Protein AF-A0A498ILT5-F1 (afdb_monomer_lite)

Foldseek 3Di:
DDKDKDKDLDPDGQVVVVVVVCVVLVHDPWDKDKDFDDDPDVSMTIIIIDTDDDPVSPDDDPPPPD

Organism: Malus domestica (NCBI:txid3750)

pLDDT: mean 87.64, std 11.1, range [49.0, 97.38]

Structure (mmCIF, N/CA/C/O backbone):
data_AF-A0A498ILT5-F1
#
_entry.id   AF-A0A498ILT5-F1
#
loop_
_atom_site.group_PDB
_atom_site.id
_atom_site.type_symbol
_atom_site.label_atom_id
_atom_site.label_alt_id
_atom_site.label_comp_id
_atom_site.label_asym_id
_atom_site.label_entity_id
_atom_site.label_seq_id
_atom_site.pdbx_PDB_ins_code
_atom_site.Cartn_x
_atom_site.Cartn_y
_atom_site.Cartn_z
_atom_site.occupancy
_atom_site.B_iso_or_equiv
_atom_site.auth_seq_id
_atom_site.auth_comp_id
_atom_site.auth_asym_id
_atom_site.auth_atom_id
_atom_site.pdbx_PDB_model_num
ATOM 1 N N . MET A 1 1 ? 8.317 -14.398 -6.701 1.00 87.06 1 MET A N 1
ATOM 2 C CA . MET A 1 1 ? 7.106 -13.698 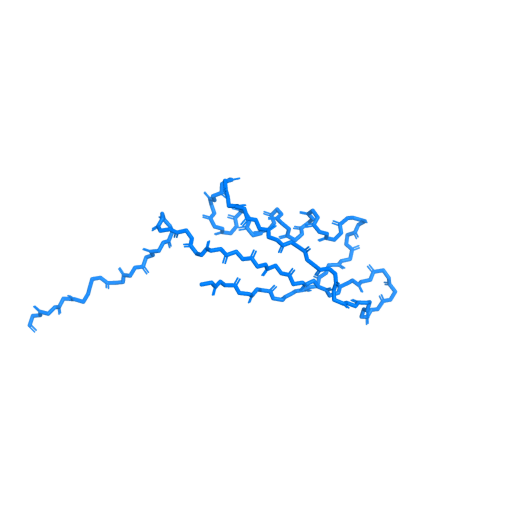-6.225 1.00 87.06 1 MET A CA 1
ATOM 3 C C . MET A 1 1 ? 7.335 -13.337 -4.770 1.00 87.06 1 MET A C 1
ATOM 5 O O . MET A 1 1 ? 7.736 -14.225 -4.027 1.00 87.06 1 MET A O 1
ATOM 9 N N . ILE A 1 2 ? 7.142 -12.079 -4.380 1.00 90.81 2 ILE A N 1
ATOM 10 C CA . ILE A 1 2 ? 7.224 -11.644 -2.981 1.00 90.81 2 ILE A CA 1
ATOM 11 C C . ILE A 1 2 ? 5.810 -11.314 -2.502 1.00 90.81 2 ILE A C 1
ATOM 13 O O . ILE A 1 2 ? 5.071 -10.613 -3.188 1.00 90.81 2 ILE A O 1
ATOM 17 N N . LEU A 1 3 ? 5.459 -11.827 -1.321 1.00 94.19 3 LEU A N 1
ATOM 18 C CA . LEU A 1 3 ? 4.230 -11.502 -0.602 1.00 94.19 3 LEU A CA 1
ATOM 19 C C . LEU A 1 3 ? 4.611 -10.784 0.688 1.00 94.19 3 LEU A C 1
ATOM 21 O O . LEU A 1 3 ? 5.263 -11.365 1.556 1.00 94.19 3 LEU A O 1
ATOM 25 N N . VAL A 1 4 ? 4.215 -9.522 0.812 1.00 94.25 4 VAL A N 1
ATOM 26 C CA . VAL A 1 4 ? 4.496 -8.706 1.994 1.00 94.25 4 VAL A CA 1
ATOM 27 C C . VAL A 1 4 ? 3.197 -8.434 2.727 1.00 94.25 4 VAL A C 1
ATOM 29 O O . VAL A 1 4 ? 2.248 -7.899 2.159 1.00 94.25 4 VAL A O 1
ATOM 32 N N . TYR A 1 5 ? 3.171 -8.769 4.013 1.00 96.00 5 TYR A N 1
ATOM 33 C CA . TYR A 1 5 ? 2.081 -8.394 4.901 1.00 96.00 5 TYR A CA 1
ATOM 34 C C . TYR A 1 5 ? 2.492 -7.211 5.760 1.00 96.00 5 TYR A C 1
ATOM 36 O O . TYR A 1 5 ? 3.611 -7.149 6.269 1.00 96.00 5 TYR A O 1
ATOM 44 N N . GLY A 1 6 ? 1.563 -6.290 5.970 1.00 95.19 6 GLY A N 1
ATOM 45 C CA . GLY A 1 6 ? 1.782 -5.190 6.892 1.00 95.19 6 GLY A CA 1
ATOM 46 C C . GLY A 1 6 ? 0.490 -4.553 7.345 1.00 95.19 6 GLY A C 1
ATOM 47 O O . GLY A 1 6 ? -0.606 -5.024 7.036 1.00 95.19 6 GLY A O 1
ATOM 48 N N . PHE A 1 7 ? 0.633 -3.488 8.125 1.00 95.81 7 PHE A N 1
ATOM 49 C CA . PHE A 1 7 ? -0.496 -2.802 8.725 1.00 95.81 7 PHE A CA 1
ATOM 50 C C . PHE A 1 7 ? -0.399 -1.303 8.496 1.00 95.81 7 PHE A C 1
ATOM 52 O O . PHE A 1 7 ? 0.669 -0.727 8.694 1.00 95.81 7 PHE A O 1
ATOM 59 N N . SER A 1 8 ? -1.524 -0.662 8.189 1.00 95.75 8 SER A N 1
ATOM 60 C CA . SER A 1 8 ? -1.591 0.795 8.072 1.00 95.75 8 SER A CA 1
ATOM 61 C C . SER A 1 8 ? -2.838 1.359 8.753 1.00 95.75 8 SER A C 1
ATOM 63 O O . SER A 1 8 ? -3.882 0.706 8.820 1.00 95.75 8 SER A O 1
ATOM 65 N N . LYS A 1 9 ? -2.684 2.562 9.319 1.00 95.69 9 LYS A N 1
ATOM 66 C CA . LYS A 1 9 ? -3.749 3.396 9.906 1.00 95.69 9 LYS A CA 1
ATOM 67 C C . LYS A 1 9 ? -4.110 4.596 9.016 1.00 95.69 9 LYS A C 1
ATOM 69 O O . LYS A 1 9 ? -4.852 5.470 9.452 1.00 95.69 9 LYS A O 1
ATOM 74 N N . ALA A 1 10 ? -3.530 4.686 7.819 1.00 95.38 10 ALA A N 1
ATOM 75 C CA . ALA A 1 10 ? -3.774 5.801 6.915 1.00 95.38 10 ALA A CA 1
ATOM 76 C C . ALA A 1 10 ? -5.237 5.836 6.446 1.00 95.38 10 ALA A C 1
ATOM 78 O O . ALA A 1 10 ? -5.934 4.821 6.468 1.00 95.38 10 ALA A O 1
ATOM 79 N N . GLN A 1 11 ? -5.684 7.008 5.988 1.00 93.88 11 GLN A N 1
ATOM 80 C CA . GLN A 1 11 ? -7.004 7.162 5.373 1.00 93.88 11 GLN A CA 1
ATOM 81 C C . GLN A 1 11 ? -7.137 6.295 4.112 1.00 93.88 11 GLN A C 1
ATOM 83 O O . GLN A 1 11 ? -8.183 5.687 3.894 1.00 93.88 11 GLN A O 1
ATOM 88 N N . ASP A 1 12 ? -6.048 6.184 3.346 1.00 94.75 12 ASP A N 1
ATOM 89 C CA . ASP A 1 12 ? -5.879 5.210 2.273 1.00 94.75 12 ASP A CA 1
ATOM 90 C C . ASP A 1 12 ? -4.710 4.257 2.605 1.00 94.75 12 ASP A C 1
ATOM 92 O O . ASP A 1 12 ? -3.545 4.556 2.317 1.00 94.75 12 ASP A O 1
ATOM 96 N N . PRO A 1 13 ? -5.001 3.119 3.266 1.00 94.31 13 PRO A N 1
ATOM 97 C CA . PRO A 1 13 ? -3.996 2.133 3.644 1.00 94.31 13 PRO A CA 1
ATOM 98 C C . PRO A 1 13 ? -3.268 1.517 2.445 1.00 94.31 13 PRO A C 1
ATOM 100 O O . PRO A 1 13 ? -2.099 1.158 2.567 1.00 94.31 13 PRO A O 1
ATOM 103 N N . GLU A 1 14 ? -3.947 1.371 1.305 1.00 94.44 14 GLU A N 1
ATOM 104 C CA . GLU A 1 14 ? -3.362 0.769 0.106 1.00 94.44 14 GLU A CA 1
ATOM 105 C C . GLU A 1 14 ? -2.337 1.717 -0.500 1.00 94.44 14 GLU A C 1
ATOM 107 O O . GLU A 1 14 ? -1.202 1.310 -0.736 1.00 94.44 14 GLU A O 1
ATOM 112 N N . PHE A 1 15 ? -2.681 2.997 -0.654 1.00 94.00 15 PHE A N 1
ATOM 113 C CA . PHE A 1 15 ? -1.738 3.987 -1.161 1.00 94.00 15 PHE A CA 1
ATOM 114 C C . PHE A 1 15 ? -0.507 4.146 -0.254 1.00 94.00 15 PHE A C 1
ATOM 116 O O . PHE A 1 15 ? 0.618 4.080 -0.748 1.00 94.00 15 PHE A O 1
ATOM 123 N N . ASP A 1 16 ? -0.685 4.299 1.066 1.00 93.88 16 ASP A N 1
ATOM 124 C CA . ASP A 1 16 ? 0.437 4.413 2.021 1.00 93.88 16 ASP A CA 1
ATOM 125 C C . ASP A 1 16 ? 1.373 3.200 1.936 1.00 93.88 16 ASP A C 1
ATOM 127 O O . ASP A 1 16 ? 2.595 3.343 1.847 1.00 93.88 16 ASP A O 1
ATOM 131 N N . PHE A 1 17 ? 0.808 1.993 1.912 1.00 93.31 17 PHE A N 1
ATOM 132 C CA . PHE A 1 17 ? 1.599 0.770 1.873 1.00 93.31 17 PHE A CA 1
ATOM 133 C C . PHE A 1 17 ? 2.293 0.577 0.512 1.00 93.31 17 PHE A C 1
ATOM 135 O O . PHE A 1 17 ? 3.461 0.189 0.468 1.00 93.31 17 PHE A O 1
ATOM 142 N N . HIS A 1 18 ? 1.631 0.950 -0.587 1.00 92.44 18 HIS A N 1
ATOM 143 C CA . HIS A 1 18 ? 2.199 0.935 -1.935 1.00 92.44 18 HIS A CA 1
ATOM 144 C C . HIS A 1 18 ? 3.390 1.894 -2.069 1.00 92.44 18 HIS A C 1
ATOM 146 O O . HIS A 1 18 ? 4.451 1.512 -2.566 1.00 92.44 18 HIS A O 1
ATOM 152 N N . GLN A 1 19 ? 3.243 3.131 -1.583 1.00 92.38 19 GLN A N 1
ATOM 153 C CA . GLN A 1 19 ? 4.311 4.133 -1.625 1.00 92.38 19 GLN A CA 1
ATOM 154 C C . GLN A 1 19 ? 5.545 3.671 -0.849 1.00 92.38 19 GLN A C 1
ATOM 156 O O . GLN A 1 19 ? 6.664 3.810 -1.337 1.00 92.38 19 GLN A O 1
ATOM 161 N N . ARG A 1 20 ? 5.359 3.055 0.325 1.00 92.81 20 ARG A N 1
ATOM 162 C CA . ARG A 1 20 ? 6.472 2.513 1.120 1.00 92.81 20 ARG A CA 1
ATOM 163 C C . ARG A 1 20 ? 7.241 1.425 0.378 1.00 92.81 20 ARG A C 1
ATOM 165 O O . ARG A 1 20 ? 8.467 1.434 0.420 1.00 92.81 20 ARG A O 1
ATOM 172 N N . ILE A 1 21 ? 6.542 0.520 -0.311 1.00 91.44 21 ILE A N 1
ATOM 173 C CA . ILE A 1 21 ? 7.177 -0.531 -1.120 1.00 91.44 21 ILE A CA 1
ATOM 174 C C . ILE A 1 21 ? 7.988 0.097 -2.257 1.00 91.44 21 ILE A C 1
ATOM 176 O O . ILE A 1 21 ? 9.158 -0.240 -2.420 1.00 91.44 21 ILE A O 1
ATOM 180 N N . ARG A 1 22 ? 7.417 1.062 -2.987 1.00 89.69 22 ARG A N 1
ATOM 181 C CA . ARG A 1 22 ? 8.122 1.767 -4.073 1.00 89.69 22 ARG A CA 1
ATOM 182 C C . ARG A 1 22 ? 9.374 2.495 -3.589 1.00 89.69 22 ARG A C 1
ATOM 184 O O . ARG A 1 22 ? 10.421 2.387 -4.222 1.00 89.69 22 ARG A O 1
ATOM 191 N N . ILE A 1 23 ? 9.286 3.191 -2.455 1.00 90.25 23 ILE A N 1
ATOM 192 C CA . ILE A 1 23 ? 10.431 3.873 -1.834 1.00 90.25 23 ILE A CA 1
ATOM 193 C C . ILE A 1 23 ? 11.502 2.855 -1.426 1.00 90.25 23 ILE A C 1
ATOM 195 O O . ILE A 1 23 ? 12.673 3.051 -1.736 1.00 90.25 23 ILE A O 1
ATOM 199 N N . ALA A 1 24 ? 11.118 1.754 -0.774 1.00 88.94 24 ALA A N 1
ATOM 200 C CA . ALA A 1 24 ? 12.062 0.738 -0.308 1.00 88.94 24 ALA A CA 1
ATOM 201 C C . ALA A 1 24 ? 12.789 0.030 -1.460 1.00 88.94 24 ALA A C 1
ATOM 203 O O . ALA A 1 24 ? 13.979 -0.254 -1.355 1.00 88.94 24 ALA A O 1
ATOM 204 N N . LEU A 1 25 ? 12.092 -0.223 -2.568 1.00 87.19 25 LEU A N 1
ATOM 205 C CA . LEU A 1 25 ? 12.692 -0.794 -3.772 1.00 87.19 25 LEU A CA 1
ATOM 206 C C . LEU A 1 25 ? 13.469 0.252 -4.584 1.00 87.19 25 LEU A C 1
ATOM 208 O O . LEU A 1 25 ? 14.147 -0.110 -5.531 1.00 87.19 25 LEU A O 1
ATOM 212 N N . SER A 1 26 ? 13.400 1.543 -4.237 1.00 83.19 26 SER A N 1
ATOM 213 C CA . SER A 1 26 ? 13.941 2.635 -5.066 1.00 83.19 26 SER A CA 1
ATOM 214 C C . SER A 1 26 ? 13.450 2.571 -6.520 1.00 83.19 26 SER A C 1
ATOM 216 O O . SER A 1 26 ? 14.124 3.034 -7.438 1.00 83.19 26 SER A O 1
ATOM 218 N N . GLU A 1 27 ? 12.269 1.987 -6.736 1.00 76.88 27 GLU A N 1
ATOM 219 C CA . GLU A 1 27 ? 11.768 1.655 -8.061 1.00 76.88 27 GLU A CA 1
ATOM 220 C C . GLU A 1 27 ? 10.317 2.098 -8.215 1.00 76.88 27 GLU A C 1
ATOM 222 O O . GLU A 1 27 ? 9.398 1.661 -7.518 1.00 76.88 27 GLU A O 1
ATOM 227 N N . ALA A 1 28 ? 10.117 3.020 -9.154 1.00 70.06 28 ALA A N 1
ATOM 228 C CA . ALA A 1 28 ? 8.836 3.671 -9.365 1.00 70.06 28 ALA A CA 1
ATOM 229 C C . ALA A 1 28 ? 7.846 2.819 -10.177 1.00 70.06 28 ALA A C 1
ATOM 231 O O . ALA A 1 28 ? 6.652 3.088 -10.105 1.00 70.06 28 ALA A O 1
ATOM 232 N N . ALA A 1 29 ? 8.311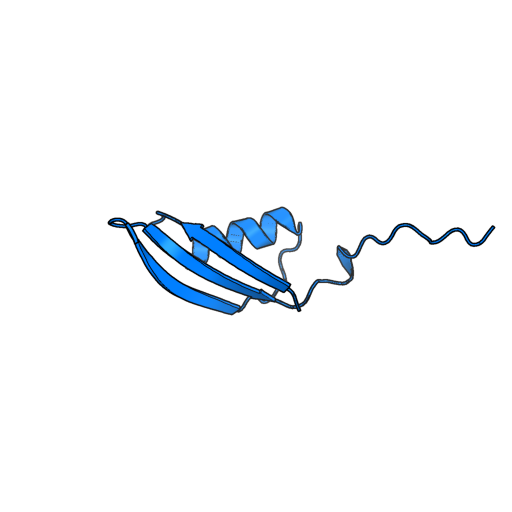 1.831 -10.941 1.00 71.00 29 ALA A N 1
ATOM 233 C CA . ALA A 1 29 ? 7.493 1.098 -11.911 1.00 71.00 29 ALA A CA 1
ATOM 234 C C . ALA A 1 29 ? 7.093 -0.316 -11.452 1.00 71.00 29 ALA A C 1
ATOM 236 O O . ALA A 1 29 ? 6.665 -1.124 -12.272 1.00 71.00 29 ALA A O 1
ATOM 237 N N . VAL A 1 30 ? 7.238 -0.633 -10.162 1.00 80.81 30 VAL A N 1
ATOM 238 C CA . VAL A 1 30 ? 6.826 -1.943 -9.646 1.00 80.81 30 VAL A CA 1
ATOM 239 C C . VAL A 1 30 ? 5.304 -2.009 -9.625 1.00 80.81 30 VAL A C 1
ATOM 241 O O . VAL A 1 30 ? 4.663 -1.243 -8.907 1.00 80.81 30 VAL A O 1
ATOM 244 N N . ASP A 1 31 ? 4.746 -2.921 -10.418 1.00 87.25 31 ASP A N 1
ATOM 245 C CA . ASP A 1 31 ? 3.331 -3.270 -10.364 1.00 87.25 31 ASP A CA 1
ATOM 246 C C . ASP A 1 31 ? 3.081 -4.148 -9.132 1.00 87.25 31 ASP A C 1
ATOM 248 O O . ASP A 1 31 ? 3.661 -5.231 -8.989 1.00 87.25 31 ASP A O 1
ATOM 252 N N . VAL A 1 32 ? 2.280 -3.635 -8.200 1.00 90.69 32 VAL A N 1
ATOM 253 C CA . VAL A 1 32 ? 2.005 -4.269 -6.911 1.00 90.69 32 VAL A CA 1
ATOM 254 C C . VAL A 1 32 ? 0.501 -4.466 -6.772 1.00 90.69 32 VAL A C 1
ATOM 256 O O . VAL A 1 32 ? -0.257 -3.502 -6.664 1.00 90.69 32 VAL A O 1
ATOM 259 N N . GLU A 1 33 ? 0.069 -5.722 -6.694 1.00 94.12 33 GLU A N 1
ATOM 260 C CA . GLU A 1 33 ? -1.310 -6.057 -6.349 1.00 94.12 33 GLU A CA 1
ATOM 261 C C . GLU A 1 33 ? -1.515 -5.837 -4.847 1.00 94.12 33 GLU A C 1
ATOM 263 O O . GLU A 1 33 ? -0.840 -6.451 -4.013 1.00 94.12 33 GLU A O 1
ATOM 268 N N . M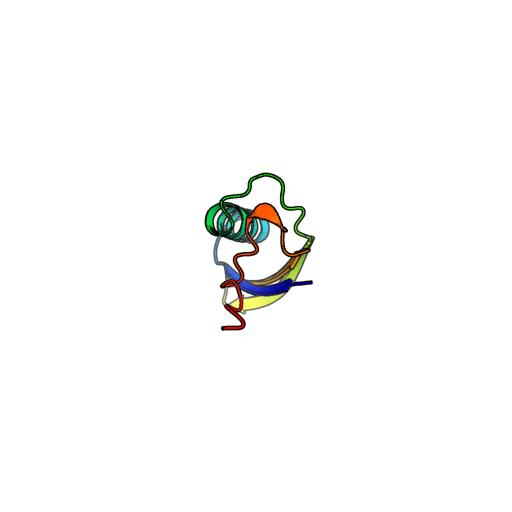ET A 1 34 ? -2.469 -4.974 -4.501 1.00 94.25 34 MET A N 1
ATOM 269 C CA . MET A 1 34 ? -2.814 -4.655 -3.118 1.00 94.25 34 MET A CA 1
ATOM 270 C C . MET A 1 34 ? -4.117 -5.331 -2.713 1.00 94.25 34 MET A C 1
ATOM 272 O O . MET A 1 34 ? -5.114 -5.288 -3.431 1.00 94.25 34 MET A O 1
ATOM 276 N N . ARG A 1 35 ? -4.131 -5.929 -1.520 1.00 95.75 35 ARG A N 1
ATOM 277 C CA . ARG A 1 35 ? -5.314 -6.581 -0.956 1.00 95.75 35 ARG A CA 1
ATOM 278 C C . ARG A 1 35 ? -5.494 -6.236 0.515 1.00 95.75 35 ARG A C 1
ATOM 280 O O . ARG A 1 35 ? -4.619 -6.509 1.338 1.00 95.75 35 ARG A O 1
ATOM 287 N N . ARG A 1 36 ? -6.670 -5.722 0.882 1.00 95.12 36 ARG A N 1
ATOM 288 C CA . ARG A 1 36 ? -7.093 -5.623 2.289 1.00 95.12 36 ARG A CA 1
ATOM 289 C C . ARG A 1 36 ? -7.445 -7.007 2.813 1.00 95.12 36 ARG A C 1
ATOM 291 O O . ARG A 1 36 ? -8.325 -7.672 2.280 1.00 95.12 36 ARG A O 1
ATOM 298 N N . VAL A 1 37 ? -6.756 -7.434 3.865 1.00 96.62 37 VAL A N 1
ATOM 299 C CA . VAL A 1 37 ? -6.962 -8.753 4.474 1.00 96.62 37 VAL A CA 1
ATOM 300 C C . VAL A 1 37 ? -8.049 -8.676 5.539 1.00 96.62 37 VAL A C 1
ATOM 302 O O . VAL A 1 37 ? -9.011 -9.434 5.495 1.00 96.62 37 VAL A O 1
ATOM 305 N N . ARG A 1 38 ? -7.899 -7.769 6.513 1.00 96.50 38 ARG A N 1
ATOM 306 C CA . ARG A 1 38 ? -8.871 -7.560 7.600 1.00 96.50 38 ARG A CA 1
ATOM 307 C C . ARG A 1 38 ? -8.594 -6.280 8.382 1.00 96.50 38 ARG A C 1
ATOM 309 O O . ARG A 1 38 ? -7.463 -5.793 8.399 1.00 96.50 38 ARG A O 1
ATOM 316 N N . LEU A 1 39 ? -9.599 -5.796 9.106 1.00 96.25 39 LEU A N 1
ATOM 317 C CA . LEU A 1 39 ? -9.401 -4.836 10.191 1.00 96.25 39 LEU A CA 1
ATOM 318 C C . LEU A 1 39 ? -8.717 -5.528 11.373 1.00 96.25 39 LEU A C 1
ATOM 320 O O . LEU A 1 39 ? -9.081 -6.642 11.742 1.00 96.25 39 LEU A O 1
ATOM 324 N N . VAL A 1 40 ? -7.725 -4.863 11.961 1.00 96.62 40 VAL A N 1
ATOM 325 C CA . VAL A 1 40 ? -7.000 -5.372 13.142 1.00 96.62 40 VAL A CA 1
ATOM 326 C C . VAL A 1 40 ? -7.200 -4.510 14.382 1.00 96.62 40 VAL A C 1
ATOM 328 O O . VAL A 1 40 ? -6.959 -4.965 15.492 1.00 96.62 40 VAL A O 1
ATOM 331 N N . ALA A 1 41 ? -7.631 -3.265 14.195 1.00 95.94 41 ALA A N 1
ATOM 332 C CA . ALA A 1 41 ? -8.053 -2.345 15.242 1.00 95.94 41 ALA A CA 1
ATOM 333 C C . ALA A 1 41 ? -8.928 -1.250 14.601 1.00 95.94 41 ALA A C 1
ATOM 335 O O . ALA A 1 41 ? -8.927 -1.133 13.369 1.00 95.94 41 ALA A O 1
ATOM 336 N N . PRO A 1 42 ? -9.628 -0.412 15.385 1.00 95.31 42 PRO A N 1
ATOM 337 C CA . PRO A 1 42 ? -10.341 0.742 14.844 1.00 95.31 42 PRO A CA 1
ATOM 338 C C . PRO A 1 42 ? -9.420 1.595 13.957 1.00 95.31 42 PRO A C 1
ATOM 340 O O . PRO A 1 42 ? -8.361 2.052 14.396 1.00 95.31 42 PRO A O 1
ATOM 343 N N . GLY A 1 43 ? -9.792 1.728 12.682 1.00 92.94 43 GLY A N 1
ATOM 344 C CA . GLY A 1 43 ? -9.028 2.468 11.674 1.00 92.94 43 GLY A CA 1
ATOM 345 C C . GLY A 1 43 ? -7.685 1.853 11.255 1.00 92.94 43 GLY A C 1
ATOM 346 O O . GLY A 1 43 ? -6.948 2.504 10.526 1.00 92.94 43 GLY A O 1
ATOM 347 N N . LYS A 1 44 ? -7.330 0.633 11.690 1.00 95.50 44 LYS A N 1
ATOM 348 C CA . LYS A 1 44 ? -6.084 -0.052 11.296 1.00 95.50 44 LYS A CA 1
ATOM 349 C C . LYS A 1 44 ? -6.384 -1.298 10.471 1.00 95.50 44 LYS A C 1
ATOM 351 O O . LYS A 1 44 ? -7.035 -2.225 10.956 1.00 95.50 44 LYS A O 1
ATOM 356 N N . TRP A 1 45 ? -5.838 -1.349 9.263 1.00 97.06 45 TRP A N 1
ATOM 357 C CA . TRP A 1 45 ? -5.976 -2.470 8.337 1.00 97.06 45 TRP A CA 1
ATOM 358 C C . TRP A 1 45 ? -4.718 -3.320 8.287 1.00 97.06 45 TRP A C 1
ATOM 360 O O . TRP A 1 45 ? -3.611 -2.797 8.378 1.00 97.06 45 TRP A O 1
ATOM 370 N N . MET A 1 46 ? -4.904 -4.625 8.109 1.00 97.38 46 MET A N 1
ATOM 371 C CA . MET A 1 46 ? -3.888 -5.542 7.609 1.00 97.38 46 MET A CA 1
ATOM 372 C C . MET A 1 46 ? -4.011 -5.642 6.091 1.00 97.38 46 MET A C 1
ATOM 374 O O . MET A 1 46 ? -5.109 -5.842 5.565 1.00 97.38 46 MET A O 1
ATOM 378 N N . LEU A 1 47 ? -2.882 -5.525 5.408 1.00 96.88 47 LEU A N 1
ATOM 379 C CA . LEU A 1 47 ? -2.765 -5.526 3.957 1.00 96.88 47 LEU A CA 1
ATOM 380 C C . LEU A 1 47 ? -1.815 -6.638 3.522 1.00 96.88 47 LEU A C 1
ATOM 382 O O . LEU A 1 47 ? -0.888 -6.995 4.253 1.00 96.88 47 LEU A O 1
ATOM 386 N N . CYS A 1 48 ? -2.051 -7.154 2.325 1.00 96.62 48 CYS A N 1
ATOM 387 C CA . CYS A 1 48 ? -1.133 -8.001 1.588 1.00 96.62 48 CYS A CA 1
ATOM 388 C C . CYS A 1 48 ? -0.773 -7.282 0.289 1.00 96.62 48 CYS A C 1
ATOM 390 O O . CYS A 1 48 ? -1.665 -6.852 -0.440 1.00 96.62 48 CYS A O 1
ATOM 392 N N . ALA A 1 49 ? 0.522 -7.144 0.038 1.00 95.69 49 ALA A N 1
ATOM 393 C CA . ALA A 1 49 ? 1.072 -6.674 -1.218 1.00 95.69 49 ALA A CA 1
ATOM 394 C C . ALA A 1 49 ? 1.747 -7.850 -1.927 1.00 95.69 49 ALA A C 1
ATOM 396 O O . ALA A 1 49 ? 2.562 -8.552 -1.320 1.00 95.69 49 ALA A O 1
ATOM 397 N N . SER A 1 50 ? 1.415 -8.056 -3.196 1.00 94.81 50 SER A N 1
ATOM 398 C CA . SER A 1 50 ? 1.996 -9.095 -4.042 1.00 94.81 50 SER A CA 1
ATOM 399 C C . SER A 1 50 ? 2.672 -8.455 -5.242 1.00 94.81 50 SER A C 1
ATOM 401 O O . SER A 1 50 ? 2.059 -7.656 -5.945 1.00 94.81 50 SER A O 1
ATOM 403 N N . PHE A 1 51 ? 3.939 -8.791 -5.472 1.00 92.19 51 PHE A N 1
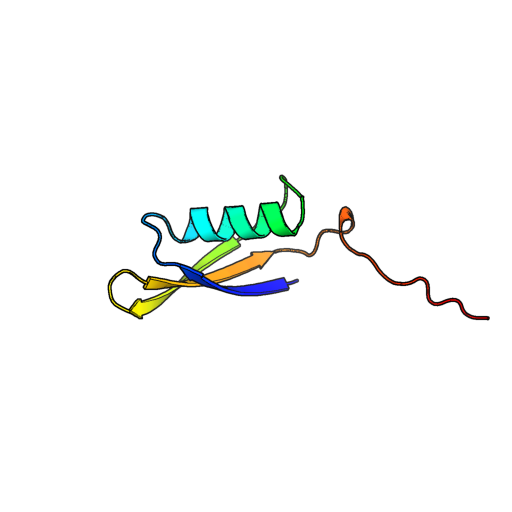ATOM 404 C CA . PHE A 1 51 ? 4.676 -8.303 -6.634 1.00 92.19 51 PHE A CA 1
ATOM 405 C C . PHE A 1 51 ? 5.799 -9.255 -7.047 1.00 92.19 51 PHE A C 1
ATOM 407 O O . PHE A 1 51 ? 6.284 -10.105 -6.285 1.00 92.19 51 PHE A O 1
ATOM 414 N N . ILE A 1 52 ? 6.237 -9.108 -8.294 1.00 89.62 52 ILE A N 1
ATOM 415 C CA . ILE A 1 52 ? 7.420 -9.796 -8.801 1.00 89.62 52 ILE A CA 1
ATOM 416 C C . ILE A 1 52 ? 8.644 -9.008 -8.350 1.00 89.62 52 ILE A C 1
ATOM 418 O O . ILE A 1 52 ? 8.713 -7.797 -8.529 1.00 89.62 52 ILE A O 1
ATOM 422 N N . HIS A 1 53 ? 9.614 -9.704 -7.760 1.00 83.12 53 HIS A N 1
ATOM 423 C CA . HIS A 1 53 ? 10.871 -9.087 -7.358 1.00 83.12 53 HIS A CA 1
ATOM 424 C C . HIS A 1 53 ? 11.581 -8.494 -8.587 1.00 83.12 53 HIS A C 1
ATOM 426 O O . HIS A 1 53 ? 11.893 -9.258 -9.510 1.00 83.12 53 HIS A O 1
ATOM 432 N N . PRO A 1 54 ? 11.834 -7.175 -8.625 1.00 82.88 54 PRO A N 1
ATOM 433 C CA . PRO A 1 54 ? 12.482 -6.564 -9.774 1.00 82.88 54 PRO A CA 1
ATOM 434 C C . PRO A 1 54 ? 13.947 -6.998 -9.869 1.00 82.88 54 PRO A C 1
ATOM 436 O O . PRO A 1 54 ? 14.673 -7.019 -8.875 1.00 82.88 54 PRO A O 1
ATOM 439 N N . LYS A 1 55 ? 14.406 -7.343 -11.077 1.00 82.94 55 LYS A N 1
ATOM 440 C CA . LYS A 1 55 ? 15.802 -7.766 -11.304 1.00 82.94 55 LYS A CA 1
ATOM 441 C C . LYS A 1 55 ? 16.806 -6.634 -11.060 1.00 82.94 55 LYS A C 1
ATOM 443 O O . LYS A 1 55 ? 17.926 -6.899 -10.649 1.00 82.94 55 LYS A O 1
ATOM 448 N N . SER A 1 56 ? 16.391 -5.395 -11.299 1.00 80.62 56 SER A N 1
ATOM 449 C CA . SER A 1 56 ? 17.107 -4.137 -11.023 1.00 80.62 56 SER A CA 1
ATOM 450 C C . SER A 1 56 ? 17.617 -4.033 -9.588 1.00 80.62 56 SER A C 1
ATOM 452 O O . SER A 1 56 ? 18.703 -3.511 -9.360 1.00 80.62 56 SER A O 1
ATOM 454 N N . VAL A 1 57 ? 16.845 -4.540 -8.627 1.00 79.44 57 VAL A N 1
ATOM 455 C CA . VAL A 1 57 ? 17.166 -4.490 -7.192 1.00 79.44 57 VAL A CA 1
ATOM 456 C C . VAL A 1 57 ? 17.608 -5.846 -6.645 1.00 79.44 57 VAL A C 1
ATOM 458 O O . VAL A 1 57 ? 17.875 -5.984 -5.450 1.00 79.44 57 VAL A O 1
ATOM 461 N N . ALA A 1 58 ? 17.688 -6.857 -7.512 1.00 78.44 58 ALA A N 1
ATOM 462 C CA . ALA A 1 58 ? 18.160 -8.183 -7.160 1.00 78.44 58 ALA A CA 1
ATOM 463 C C . ALA A 1 58 ? 19.682 -8.146 -6.994 1.00 78.44 58 ALA A C 1
ATOM 465 O O . ALA A 1 58 ? 20.446 -8.380 -7.927 1.00 78.44 58 ALA A O 1
ATOM 466 N N . CYS A 1 59 ? 20.134 -7.838 -5.782 1.00 69.00 59 CYS A N 1
ATOM 467 C CA . CYS A 1 59 ? 21.539 -7.936 -5.423 1.00 69.00 59 CYS A CA 1
ATOM 468 C C . CYS A 1 59 ? 21.830 -9.350 -4.906 1.00 69.00 59 CYS A C 1
ATOM 470 O O . CYS A 1 59 ? 21.457 -9.704 -3.787 1.00 69.00 59 CYS A O 1
ATOM 472 N N . ALA A 1 60 ? 22.498 -10.163 -5.722 1.00 70.56 60 ALA A N 1
ATOM 473 C CA . ALA A 1 60 ? 23.172 -11.364 -5.247 1.00 70.56 60 ALA A CA 1
ATOM 474 C C . ALA A 1 60 ? 24.646 -11.023 -5.007 1.00 70.56 60 ALA A C 1
ATOM 476 O O . ALA A 1 60 ? 25.274 -10.360 -5.834 1.00 70.56 60 ALA A O 1
ATOM 477 N N . LYS A 1 61 ? 25.225 -11.497 -3.896 1.00 67.81 61 LYS A N 1
ATOM 478 C CA . LYS A 1 61 ? 26.688 -11.560 -3.808 1.00 67.81 61 LYS A CA 1
ATOM 479 C C . LYS A 1 61 ? 27.151 -12.465 -4.952 1.00 67.81 61 LYS A C 1
ATOM 481 O O . LYS A 1 61 ? 26.572 -13.546 -5.082 1.00 67.81 61 LYS A O 1
ATOM 486 N N . PRO A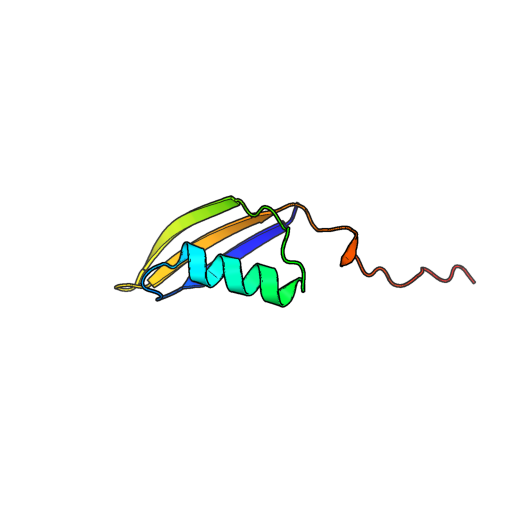 1 62 ? 28.139 -12.069 -5.773 1.00 62.09 62 PRO A N 1
ATOM 487 C CA . PRO A 1 62 ? 28.746 -13.030 -6.673 1.00 62.09 62 PRO A CA 1
ATOM 488 C C . PRO A 1 62 ? 29.263 -14.172 -5.800 1.00 62.09 62 PRO A C 1
ATOM 490 O O . PRO A 1 62 ? 30.021 -13.937 -4.855 1.00 62.09 62 PRO A O 1
ATOM 493 N N . THR A 1 63 ? 28.797 -15.390 -6.062 1.00 64.12 63 THR A N 1
ATOM 494 C CA . THR A 1 63 ? 29.47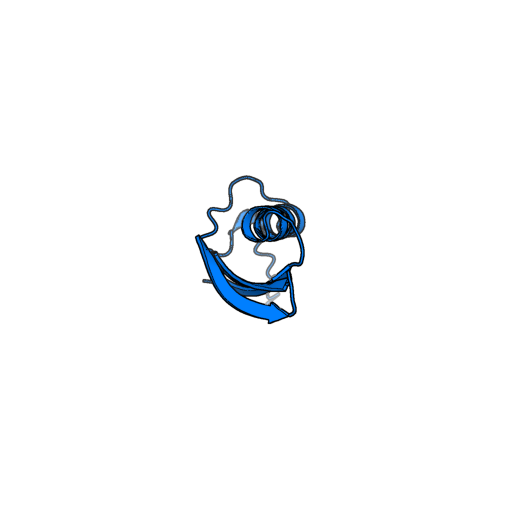1 -16.584 -5.569 1.00 64.12 63 THR A CA 1
ATOM 495 C C . THR A 1 63 ? 30.835 -16.551 -6.244 1.00 64.12 63 THR A C 1
ATOM 497 O O . THR A 1 63 ? 30.954 -16.835 -7.433 1.00 64.12 63 THR A O 1
ATOM 500 N N . LEU A 1 64 ? 31.842 -16.032 -5.542 1.00 63.66 64 LEU A N 1
ATOM 501 C CA . LEU A 1 64 ? 33.225 -16.206 -5.952 1.00 63.66 64 LEU A CA 1
ATOM 502 C C . LEU A 1 64 ? 33.517 -17.686 -5.728 1.00 63.66 64 LEU A C 1
ATOM 504 O O . LEU A 1 64 ? 33.885 -18.078 -4.625 1.00 63.66 64 LEU A O 1
ATOM 508 N N . ASP A 1 65 ? 33.272 -18.493 -6.756 1.00 61.44 65 ASP A N 1
ATOM 509 C CA . ASP A 1 65 ? 33.856 -19.823 -6.861 1.00 61.44 65 ASP A CA 1
ATOM 510 C C . ASP A 1 65 ? 35.359 -19.615 -7.117 1.00 61.44 65 ASP A C 1
ATOM 512 O O . ASP A 1 65 ? 35.802 -19.484 -8.260 1.00 61.44 65 ASP A O 1
ATOM 516 N N . LEU A 1 66 ? 36.114 -19.463 -6.025 1.00 49.00 66 LEU A N 1
ATOM 517 C CA . LEU A 1 66 ? 37.576 -19.544 -5.974 1.00 49.00 66 LEU A CA 1
ATOM 518 C C . LEU A 1 66 ? 37.974 -20.858 -5.304 1.00 49.00 66 LEU A C 1
ATOM 520 O O . LEU A 1 66 ? 37.426 -21.142 -4.214 1.00 49.00 66 LEU A O 1
#

InterPro domains:
  IPR029063 S-adenosyl-L-methionine-dependent methyltransferase superfamily [G3DSA:3.40.50.150] (1-52)

Secondary structure (DSSP, 8-state):
-EEEEEEE-SSSHHHHHHHHHHHHTT-TT--EEEEEEEEEETTEEEEEEEEPPPGGG--PPP----

Radius of gyration: 14.87 Å; chains: 1; bounding box: 48×27×27 Å

Sequence (66 aa):
MILVYGFSKAQDPEFDFHQRIRIALSEAAVDVEMRRVRLVAPGKWMLCASFIHPKSVACAKPTLDL